Protein AF-A0A7S4KK77-F1 (afdb_monomer_lite)

InterPro domains:
  IPR038765 Papain-like cysteine peptidase superfamily [SSF54001] (2-74)

Structure (mmCIF, N/CA/C/O backbone):
data_AF-A0A7S4KK77-F1
#
_entry.id   AF-A0A7S4KK77-F1
#
loop_
_atom_site.group_PDB
_atom_site.id
_atom_site.type_symbol
_atom_site.label_atom_id
_atom_site.label_alt_id
_atom_site.label_comp_id
_atom_site.label_asym_id
_atom_site.label_entity_id
_atom_site.label_seq_id
_atom_site.pdbx_PDB_ins_code
_atom_site.Cartn_x
_atom_site.Cartn_y
_atom_site.Cartn_z
_atom_site.occupancy
_atom_site.B_iso_or_equiv
_atom_site.auth_seq_id
_atom_site.auth_comp_id
_atom_site.auth_asym_id
_atom_site.auth_atom_id
_atom_site.pdbx_PDB_model_num
ATOM 1 N N . MET A 1 1 ? 12.338 -1.634 -8.105 1.00 87.81 1 MET A N 1
ATOM 2 C CA . MET A 1 1 ? 11.350 -1.349 -9.165 1.00 87.81 1 MET A CA 1
ATOM 3 C C . MET A 1 1 ? 11.785 -0.109 -9.924 1.00 87.81 1 MET A C 1
ATOM 5 O O . MET A 1 1 ? 12.215 0.838 -9.280 1.00 87.81 1 MET A O 1
ATOM 9 N N . LYS A 1 2 ? 11.714 -0.116 -11.255 1.00 90.12 2 LYS A N 1
ATOM 10 C CA . LYS A 1 2 ? 11.992 1.064 -12.083 1.00 90.12 2 LYS A CA 1
ATOM 11 C C . LYS A 1 2 ? 10.668 1.731 -12.444 1.00 90.12 2 LYS A C 1
ATOM 13 O O . LYS A 1 2 ? 9.739 1.019 -12.824 1.00 90.12 2 LYS A O 1
ATOM 18 N N . ASP A 1 3 ? 10.557 3.048 -12.296 1.00 87.19 3 ASP A N 1
ATOM 19 C CA . ASP A 1 3 ? 9.384 3.758 -12.806 1.00 87.19 3 ASP A CA 1
ATOM 20 C C . ASP A 1 3 ? 9.392 3.746 -14.350 1.00 87.19 3 ASP A C 1
ATOM 22 O O . ASP A 1 3 ? 10.431 3.819 -15.008 1.00 87.19 3 ASP A O 1
ATOM 26 N N . LEU A 1 4 ? 8.210 3.597 -14.950 1.00 81.00 4 LEU A N 1
ATOM 27 C CA . LEU A 1 4 ? 8.095 3.469 -16.409 1.00 81.00 4 LEU A CA 1
ATOM 28 C C . LEU A 1 4 ? 8.260 4.816 -17.127 1.00 81.00 4 LEU A C 1
ATOM 30 O O . LEU A 1 4 ? 8.709 4.857 -18.267 1.00 81.00 4 LEU A O 1
ATOM 34 N N . LYS A 1 5 ? 7.897 5.922 -16.463 1.00 76.88 5 LYS A N 1
ATOM 35 C CA . LYS A 1 5 ? 7.935 7.277 -17.040 1.00 76.88 5 LYS A CA 1
ATOM 36 C C . LYS A 1 5 ? 9.273 7.990 -16.820 1.00 76.88 5 LYS A C 1
ATOM 38 O O . LYS A 1 5 ? 9.681 8.767 -17.675 1.00 76.88 5 LYS A O 1
ATOM 43 N N . GLY A 1 6 ? 9.922 7.774 -15.673 1.00 80.50 6 GLY A N 1
ATOM 44 C CA . GLY A 1 6 ? 11.087 8.551 -15.234 1.00 80.50 6 GLY A CA 1
ATOM 45 C C . GLY A 1 6 ? 12.434 7.831 -15.347 1.00 80.50 6 GLY A C 1
ATOM 46 O O . GLY A 1 6 ? 13.469 8.475 -15.204 1.00 80.50 6 GLY A O 1
ATOM 47 N N . GLY A 1 7 ? 12.441 6.514 -15.573 1.00 84.75 7 GLY A N 1
ATOM 48 C CA . GLY A 1 7 ? 13.634 5.672 -15.507 1.00 84.75 7 GLY A CA 1
ATOM 49 C C . GLY A 1 7 ? 14.326 5.596 -14.133 1.00 84.75 7 GLY A C 1
ATOM 50 O O . GLY A 1 7 ? 15.410 5.021 -14.047 1.00 84.75 7 GLY A O 1
ATOM 51 N N . ASN A 1 8 ? 13.744 6.151 -13.070 1.00 92.12 8 ASN A N 1
ATOM 52 C CA . ASN A 1 8 ? 14.265 6.135 -11.709 1.00 92.12 8 ASN A CA 1
ATOM 53 C C . ASN A 1 8 ? 14.024 4.783 -11.031 1.00 92.12 8 ASN A C 1
ATOM 55 O O . ASN A 1 8 ? 12.959 4.174 -11.159 1.00 92.12 8 ASN A O 1
ATOM 59 N N . TRP A 1 9 ? 14.990 4.353 -10.223 1.00 94.25 9 TRP A N 1
ATOM 60 C CA . TRP A 1 9 ? 14.877 3.149 -9.412 1.00 94.25 9 TRP A CA 1
ATOM 61 C C . TRP A 1 9 ? 14.369 3.455 -7.998 1.00 94.25 9 TRP A C 1
ATOM 63 O O . TRP A 1 9 ? 14.798 4.403 -7.339 1.00 94.25 9 TRP A O 1
ATOM 73 N N . PHE A 1 10 ? 13.465 2.605 -7.519 1.00 94.88 10 PHE A N 1
ATOM 74 C CA . PHE A 1 10 ? 12.905 2.625 -6.174 1.00 94.88 10 PHE A CA 1
ATOM 75 C C . PHE A 1 10 ? 13.030 1.247 -5.525 1.00 94.88 10 PHE A C 1
ATOM 77 O O . PHE A 1 10 ? 12.739 0.220 -6.150 1.00 94.88 10 PHE A O 1
ATOM 84 N N . LYS A 1 11 ? 13.421 1.216 -4.254 1.00 92.69 11 LYS A N 1
ATOM 85 C CA . LYS A 1 11 ? 13.334 0.038 -3.394 1.00 92.69 11 LYS A CA 1
ATOM 86 C C . LYS A 1 11 ? 12.028 0.114 -2.607 1.00 92.69 11 LYS A C 1
ATOM 88 O O . LYS A 1 11 ? 11.773 1.115 -1.945 1.00 92.69 11 LYS A O 1
ATOM 93 N N . VAL A 1 12 ? 11.227 -0.943 -2.698 1.00 93.94 12 VAL A N 1
ATOM 94 C CA . VAL A 1 12 ? 9.992 -1.120 -1.927 1.00 93.94 12 VAL A CA 1
ATOM 95 C C . VAL A 1 12 ? 10.274 -2.198 -0.886 1.00 93.94 12 VAL A C 1
ATOM 97 O O . VAL A 1 12 ? 10.571 -3.333 -1.251 1.00 93.94 12 VAL A O 1
ATOM 100 N N . ASP A 1 13 ? 10.270 -1.811 0.384 1.00 91.69 13 ASP A N 1
ATOM 101 C CA . ASP A 1 13 ? 10.581 -2.643 1.549 1.00 91.69 13 ASP A CA 1
ATOM 102 C C . ASP A 1 13 ? 9.425 -2.496 2.549 1.00 91.69 13 ASP A C 1
ATOM 104 O O . ASP A 1 13 ? 9.422 -1.604 3.405 1.00 91.69 13 ASP A O 1
ATOM 108 N N . ASP A 1 14 ? 8.384 -3.303 2.341 1.00 94.19 14 ASP A N 1
ATOM 109 C CA . ASP A 1 14 ? 7.075 -3.201 2.992 1.00 94.19 14 ASP A CA 1
ATOM 110 C C . ASP A 1 14 ? 6.493 -1.776 2.918 1.00 94.19 14 ASP A C 1
ATOM 112 O O . ASP A 1 14 ? 6.185 -1.271 1.838 1.00 94.19 14 ASP A O 1
ATOM 116 N N . ALA A 1 15 ? 6.354 -1.106 4.065 1.00 94.81 15 ALA A N 1
ATOM 117 C CA . ALA A 1 15 ? 5.842 0.259 4.161 1.00 94.81 15 ALA A CA 1
ATOM 118 C C . ALA A 1 15 ? 6.853 1.329 3.704 1.00 94.81 15 ALA A C 1
ATOM 120 O O . ALA A 1 15 ? 6.486 2.494 3.548 1.00 94.81 15 ALA A O 1
ATOM 121 N N . ASN A 1 16 ? 8.124 0.965 3.512 1.00 92.69 16 ASN A N 1
ATOM 122 C CA . ASN A 1 16 ? 9.189 1.906 3.190 1.00 92.69 16 ASN A CA 1
ATOM 123 C C . ASN A 1 16 ? 9.477 1.906 1.691 1.00 92.69 16 ASN A C 1
ATOM 125 O O . ASN A 1 16 ? 9.910 0.905 1.120 1.00 92.69 16 ASN A O 1
ATOM 129 N N . VAL A 1 17 ? 9.309 3.066 1.061 1.00 95.25 17 VAL A N 1
ATOM 130 C CA . VAL A 1 17 ? 9.651 3.276 -0.348 1.00 95.25 17 VAL A CA 1
ATOM 131 C C . VAL A 1 17 ? 10.757 4.317 -0.438 1.00 95.25 17 VAL A C 1
ATOM 133 O O . VAL A 1 17 ? 10.575 5.459 -0.019 1.00 95.25 17 VAL A O 1
ATOM 136 N N . THR A 1 18 ? 11.912 3.935 -0.984 1.00 94.75 18 THR A N 1
ATOM 137 C CA . THR A 1 18 ? 13.078 4.824 -1.108 1.00 94.75 18 THR A CA 1
ATOM 138 C C . THR A 1 18 ? 13.631 4.827 -2.524 1.00 94.75 18 THR A C 1
ATOM 140 O O . THR A 1 18 ? 13.711 3.781 -3.167 1.00 94.75 18 THR A O 1
ATOM 143 N N . LYS A 1 19 ? 14.071 5.992 -3.008 1.00 94.81 19 LYS A N 1
ATOM 144 C CA . LYS A 1 19 ? 14.826 6.094 -4.263 1.00 94.81 19 LYS A CA 1
ATOM 145 C C . LYS A 1 19 ? 16.208 5.450 -4.089 1.00 94.81 19 LYS A C 1
ATOM 147 O O . LYS A 1 19 ? 16.832 5.641 -3.049 1.00 94.81 19 LYS A O 1
ATOM 152 N N . VAL A 1 20 ? 16.661 4.696 -5.086 1.00 93.44 20 VAL A N 1
ATOM 153 C CA . VAL A 1 20 ? 17.961 3.998 -5.108 1.00 93.44 20 VAL A CA 1
ATOM 154 C C . VAL A 1 20 ? 18.643 4.193 -6.461 1.00 93.44 20 VAL A C 1
ATOM 156 O O . VAL A 1 20 ? 17.994 4.628 -7.418 1.00 93.44 20 VAL A O 1
ATOM 159 N N . THR A 1 21 ? 19.943 3.913 -6.547 1.00 92.81 21 THR A N 1
ATOM 160 C CA . THR A 1 21 ? 20.672 3.967 -7.823 1.00 92.81 21 THR A CA 1
ATOM 161 C C . THR A 1 21 ? 20.581 2.640 -8.574 1.00 92.81 21 THR A C 1
ATOM 163 O O . THR A 1 21 ? 20.076 1.640 -8.064 1.00 92.81 21 THR A O 1
ATOM 166 N N . GLU A 1 22 ? 21.047 2.617 -9.822 1.00 90.06 22 GLU A N 1
ATOM 167 C CA . GLU A 1 22 ? 21.151 1.366 -10.575 1.00 90.06 22 GLU A CA 1
ATOM 168 C C . GLU A 1 22 ? 22.229 0.439 -9.992 1.00 90.06 22 GLU A C 1
ATOM 170 O O . GLU A 1 22 ? 22.034 -0.775 -9.988 1.00 90.06 22 GLU A O 1
ATOM 175 N N . GLU A 1 23 ? 23.313 0.983 -9.421 1.00 87.69 23 GLU A N 1
ATOM 176 C CA . GLU A 1 23 ? 24.332 0.166 -8.747 1.00 87.69 23 GLU A CA 1
ATOM 177 C C . GLU A 1 23 ? 23.755 -0.570 -7.528 1.00 87.69 23 GLU A C 1
ATOM 179 O O . GLU A 1 23 ? 24.041 -1.751 -7.324 1.00 87.69 23 GLU A O 1
ATOM 18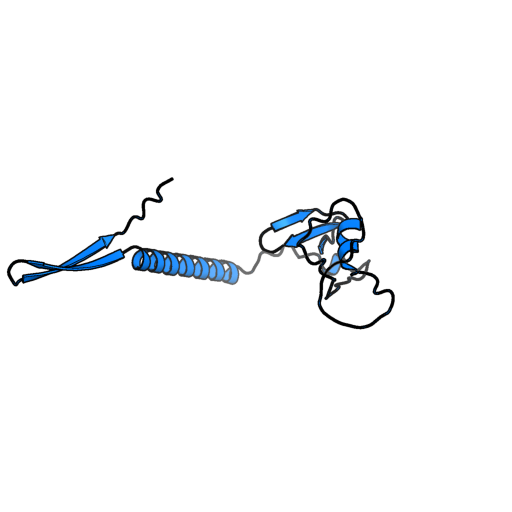4 N N . ASP A 1 24 ? 22.873 0.082 -6.760 1.00 86.75 24 ASP A N 1
ATOM 185 C CA . ASP A 1 24 ? 22.181 -0.555 -5.631 1.00 86.75 24 ASP A CA 1
ATOM 186 C C . ASP A 1 24 ? 21.350 -1.771 -6.082 1.00 86.75 24 ASP A C 1
ATOM 188 O O . ASP A 1 24 ? 21.254 -2.777 -5.374 1.00 86.75 24 ASP A O 1
ATOM 192 N N . VAL A 1 25 ? 20.758 -1.701 -7.281 1.00 87.88 25 VAL A N 1
ATOM 193 C CA . VAL A 1 25 ? 19.967 -2.795 -7.869 1.00 87.88 25 VAL A CA 1
ATOM 194 C C . VAL A 1 25 ? 20.865 -3.958 -8.288 1.00 87.88 25 VAL A C 1
ATOM 196 O O . VAL A 1 25 ? 20.491 -5.113 -8.070 1.00 87.88 25 VAL A O 1
ATOM 199 N N . GLN A 1 26 ? 22.063 -3.679 -8.811 1.00 86.69 26 GLN A N 1
ATOM 200 C CA . GLN A 1 26 ? 23.049 -4.705 -9.183 1.00 86.69 26 GLN A CA 1
ATOM 201 C C . GLN A 1 26 ? 23.513 -5.541 -7.983 1.00 86.69 26 GLN A C 1
ATOM 203 O O . GLN A 1 26 ? 23.846 -6.715 -8.144 1.00 86.69 26 GLN A O 1
ATOM 208 N N . GLY A 1 27 ? 23.427 -5.000 -6.762 1.00 82.50 27 GLY A N 1
ATOM 209 C CA . GLY A 1 27 ? 23.631 -5.762 -5.525 1.00 82.50 27 GLY A CA 1
ATOM 210 C C . GLY A 1 27 ? 22.701 -6.978 -5.368 1.00 82.50 27 GLY A C 1
ATOM 211 O O . GLY A 1 27 ? 22.971 -7.850 -4.545 1.00 82.50 27 GLY A O 1
ATOM 212 N N . SER A 1 28 ? 21.638 -7.069 -6.176 1.00 83.56 28 SER A N 1
ATOM 213 C CA . SER A 1 28 ? 20.692 -8.195 -6.201 1.00 83.56 28 SER A CA 1
ATOM 214 C C . SER A 1 28 ? 21.100 -9.329 -7.154 1.00 83.56 28 SER A C 1
ATOM 216 O O . SER A 1 28 ? 20.388 -10.328 -7.240 1.00 83.56 28 SER A O 1
ATOM 218 N N . PHE A 1 29 ? 22.217 -9.218 -7.882 1.00 82.56 29 PHE A N 1
ATOM 219 C CA . PHE A 1 29 ? 22.684 -10.267 -8.806 1.00 82.56 29 PHE A CA 1
ATOM 220 C C . PHE A 1 29 ? 23.209 -11.524 -8.091 1.00 82.56 29 PHE A C 1
ATOM 222 O O . PHE A 1 29 ? 23.389 -12.562 -8.724 1.00 82.56 29 PHE A O 1
ATOM 229 N N . GLY A 1 30 ? 23.389 -11.454 -6.769 1.00 73.81 30 GLY A N 1
ATOM 230 C CA . GLY A 1 30 ? 23.981 -12.520 -5.968 1.00 73.81 30 GLY A CA 1
ATOM 231 C C . GLY A 1 30 ? 25.510 -12.474 -5.978 1.00 73.81 30 GLY A C 1
ATOM 232 O O . GLY A 1 30 ? 26.133 -11.702 -6.706 1.00 73.81 30 GLY A O 1
ATOM 233 N N . THR A 1 31 ? 26.128 -13.283 -5.122 1.00 66.06 31 THR A N 1
ATOM 234 C CA . THR A 1 31 ? 27.588 -13.417 -5.063 1.00 66.06 31 THR A CA 1
ATOM 235 C C . THR A 1 31 ? 28.050 -14.405 -6.142 1.00 66.06 31 THR A C 1
ATOM 237 O O . THR A 1 31 ? 27.422 -15.457 -6.277 1.00 66.06 31 THR A O 1
ATOM 240 N N . PRO A 1 32 ? 29.129 -14.128 -6.902 1.00 53.78 32 PRO A N 1
ATOM 241 C CA . PRO A 1 32 ? 29.711 -15.111 -7.806 1.00 53.78 32 PRO A CA 1
ATOM 242 C C . PRO A 1 32 ? 30.238 -16.292 -6.992 1.00 53.78 32 PRO A C 1
ATOM 244 O O . PRO A 1 32 ? 31.216 -16.174 -6.253 1.00 53.78 32 PRO A O 1
ATOM 247 N N . ASP A 1 33 ? 29.567 -17.429 -7.118 1.00 48.75 33 ASP A N 1
ATOM 248 C CA . ASP A 1 33 ? 30.015 -18.698 -6.569 1.00 48.75 33 ASP A CA 1
ATOM 249 C C . ASP A 1 33 ? 31.215 -19.163 -7.412 1.00 48.75 33 ASP A C 1
ATOM 251 O O . ASP A 1 33 ? 31.068 -19.845 -8.430 1.00 48.75 33 ASP A O 1
ATOM 255 N N . HIS A 1 34 ? 32.429 -18.724 -7.062 1.00 42.16 34 HIS A N 1
ATOM 256 C CA . HIS A 1 34 ? 33.651 -19.315 -7.607 1.00 42.16 34 HIS A CA 1
ATOM 257 C C . HIS A 1 34 ? 33.817 -20.715 -7.011 1.00 42.16 34 HIS A C 1
ATOM 259 O O . HIS A 1 34 ? 34.592 -20.931 -6.087 1.00 42.16 34 HIS A O 1
ATOM 265 N N . GLY A 1 35 ? 33.046 -21.650 -7.570 1.00 40.50 35 GLY A N 1
ATOM 266 C CA . GLY A 1 35 ? 33.224 -23.092 -7.541 1.00 40.50 35 GLY A CA 1
ATOM 267 C C . GLY A 1 35 ? 33.750 -23.682 -6.238 1.00 40.50 35 GLY A C 1
ATOM 268 O O . GLY A 1 35 ? 34.949 -23.920 -6.119 1.00 40.50 35 GLY A O 1
ATOM 269 N N . LYS A 1 36 ? 32.841 -24.075 -5.346 1.00 36.44 36 LYS A N 1
ATOM 270 C CA . LYS A 1 36 ? 32.765 -25.441 -4.801 1.00 36.44 36 LYS A CA 1
ATOM 271 C C . LYS A 1 36 ? 31.575 -25.546 -3.860 1.00 36.44 36 LYS A C 1
ATOM 273 O O . LYS A 1 36 ? 31.268 -24.634 -3.111 1.00 36.44 36 LYS A O 1
ATOM 278 N N . GLY A 1 37 ? 30.909 -26.688 -3.955 1.00 33.75 37 GLY A N 1
ATOM 279 C CA . GLY A 1 37 ? 29.629 -26.955 -3.333 1.00 33.75 37 GLY A CA 1
ATOM 280 C C . GLY A 1 37 ? 29.521 -26.629 -1.843 1.00 33.75 37 GLY A C 1
ATOM 281 O O . GLY A 1 37 ? 30.424 -26.877 -1.054 1.00 33.75 37 GLY A O 1
ATOM 282 N N . ALA A 1 38 ? 28.287 -26.260 -1.522 1.00 37.19 38 ALA A N 1
ATOM 283 C CA . ALA A 1 38 ? 27.550 -26.607 -0.321 1.00 37.19 38 ALA A CA 1
ATOM 284 C C . ALA A 1 38 ? 27.830 -25.828 0.972 1.00 37.19 38 ALA A C 1
ATOM 286 O O . ALA A 1 38 ? 28.887 -25.889 1.583 1.00 37.19 38 ALA A O 1
ATOM 287 N N . SER A 1 39 ? 26.694 -25.358 1.490 1.00 32.91 39 SER A N 1
ATOM 288 C CA . SER A 1 39 ? 26.289 -25.483 2.886 1.00 32.91 39 SER A CA 1
ATOM 289 C C . SER A 1 39 ? 26.819 -24.449 3.874 1.00 32.91 39 SER A C 1
ATOM 291 O O . SER A 1 39 ? 27.941 -23.968 3.833 1.00 32.91 39 SER A O 1
ATOM 293 N N . LEU A 1 40 ? 25.906 -24.148 4.797 1.00 46.25 40 LEU A N 1
ATOM 294 C CA . LEU A 1 40 ? 26.064 -23.414 6.037 1.00 46.25 40 LEU A CA 1
ATOM 295 C C . LEU A 1 40 ? 27.487 -23.476 6.610 1.00 46.25 40 LEU A C 1
ATOM 297 O O . LEU A 1 40 ? 27.925 -24.545 7.020 1.00 46.25 40 LEU A O 1
ATOM 301 N N . ALA A 1 41 ? 28.127 -22.319 6.760 1.00 33.31 41 ALA A N 1
ATOM 302 C CA . ALA A 1 41 ? 28.638 -21.797 8.032 1.00 33.31 41 ALA A CA 1
ATOM 303 C C . ALA A 1 41 ? 29.729 -20.747 7.788 1.00 33.31 41 ALA A C 1
ATOM 305 O O . ALA A 1 41 ? 30.643 -20.948 7.005 1.00 33.31 41 ALA A O 1
ATOM 306 N N . SER A 1 42 ? 29.639 -19.667 8.565 1.00 44.59 42 SER A N 1
ATOM 307 C CA . SER A 1 42 ? 30.778 -18.984 9.187 1.00 44.59 42 SER A CA 1
ATOM 308 C C . SER A 1 42 ? 31.971 -18.575 8.306 1.00 44.59 42 SER A C 1
ATOM 310 O O . SER A 1 42 ? 32.889 -19.353 8.081 1.00 44.59 42 SER A O 1
ATOM 312 N N . GLY A 1 43 ? 32.066 -17.264 8.065 1.00 40.41 43 GLY A N 1
ATOM 313 C CA . GLY A 1 43 ? 33.351 -16.560 8.023 1.00 40.41 43 GLY A CA 1
ATOM 314 C C . GLY A 1 43 ? 34.015 -16.493 6.651 1.00 40.41 43 GLY A C 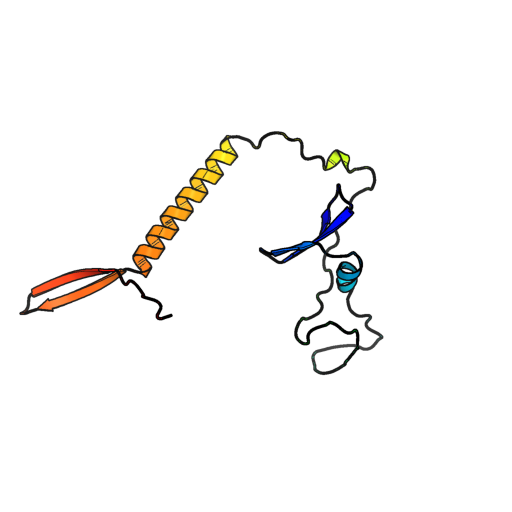1
ATOM 315 O O . GLY A 1 43 ? 34.699 -17.413 6.231 1.00 40.41 43 GLY A O 1
ATOM 316 N N . GLY A 1 44 ? 33.892 -15.346 5.986 1.00 31.08 44 GLY A N 1
ATOM 317 C CA . GLY A 1 44 ? 34.628 -15.082 4.753 1.00 31.08 44 GLY A CA 1
ATOM 318 C C . GLY A 1 44 ? 34.380 -13.670 4.258 1.00 31.08 44 GLY A C 1
ATOM 319 O O . GLY A 1 44 ? 33.403 -13.403 3.573 1.00 31.08 44 GLY A O 1
ATOM 320 N N . VAL A 1 45 ? 35.245 -12.759 4.684 1.00 47.78 45 VAL A N 1
ATOM 321 C CA . VAL A 1 45 ? 35.253 -11.332 4.362 1.00 47.78 45 VAL A CA 1
ATOM 322 C C . VAL A 1 45 ? 35.540 -11.129 2.872 1.00 47.78 45 VAL A C 1
ATOM 324 O O . VAL A 1 45 ? 36.634 -11.446 2.416 1.00 47.78 45 VAL A O 1
ATOM 327 N N . THR A 1 46 ? 34.616 -10.505 2.139 1.00 43.44 46 THR A N 1
ATOM 328 C CA . THR A 1 46 ? 34.958 -9.728 0.939 1.00 43.44 46 THR A CA 1
ATOM 329 C C . THR A 1 46 ? 34.573 -8.277 1.179 1.00 43.44 46 THR A C 1
ATOM 331 O O . THR A 1 46 ? 33.405 -7.896 1.238 1.00 43.44 46 THR A O 1
ATOM 334 N N . SER A 1 47 ? 35.613 -7.489 1.398 1.00 47.03 47 SER A N 1
ATOM 335 C CA . SER A 1 47 ? 35.635 -6.056 1.627 1.00 47.03 47 SER A CA 1
ATOM 336 C C . SER A 1 47 ? 35.088 -5.265 0.434 1.00 47.03 47 SER A C 1
ATOM 338 O O . SER A 1 47 ? 35.792 -5.054 -0.549 1.00 47.03 47 SER A O 1
ATOM 340 N N . ALA A 1 48 ? 33.868 -4.751 0.575 1.00 43.81 48 ALA A N 1
ATOM 341 C CA . ALA A 1 48 ? 33.427 -3.510 -0.052 1.00 43.81 48 ALA A CA 1
ATOM 342 C C . ALA A 1 48 ? 32.858 -2.631 1.071 1.00 43.81 48 ALA A C 1
ATOM 344 O O . ALA A 1 48 ? 31.917 -3.018 1.771 1.00 43.81 48 ALA A O 1
ATOM 345 N N . ALA A 1 49 ? 33.519 -1.504 1.328 1.00 45.56 49 ALA A N 1
ATOM 346 C CA . ALA A 1 49 ? 33.233 -0.609 2.442 1.00 45.56 49 ALA A CA 1
ATOM 347 C C . ALA A 1 49 ? 31.768 -0.131 2.403 1.00 45.56 49 ALA A C 1
ATOM 349 O O . ALA A 1 49 ? 31.393 0.658 1.544 1.00 45.56 49 ALA A O 1
ATOM 350 N N . GLY A 1 50 ? 30.944 -0.625 3.335 1.00 45.88 50 GLY A N 1
ATOM 351 C CA . GLY A 1 50 ? 29.553 -0.183 3.513 1.00 45.88 50 GLY A CA 1
ATOM 352 C C . GLY A 1 50 ? 28.553 -1.272 3.917 1.00 45.88 50 GLY A C 1
ATOM 353 O O . GLY A 1 50 ? 27.473 -0.953 4.418 1.00 45.88 50 GLY A O 1
ATOM 354 N N . ILE A 1 51 ? 28.888 -2.556 3.763 1.00 43.06 51 ILE A N 1
ATOM 355 C CA . ILE A 1 51 ? 27.949 -3.644 4.073 1.00 43.06 51 ILE A CA 1
ATOM 356 C C . ILE A 1 51 ? 28.008 -3.967 5.572 1.00 43.06 51 ILE A C 1
ATOM 358 O O . ILE A 1 51 ? 28.949 -4.587 6.064 1.00 43.06 51 ILE A O 1
ATOM 362 N N . LYS A 1 52 ? 26.986 -3.527 6.317 1.00 42.94 52 LYS A N 1
ATOM 363 C CA . LYS A 1 52 ? 26.822 -3.849 7.743 1.00 42.94 52 LYS A CA 1
ATOM 364 C C . LYS A 1 52 ? 26.737 -5.379 7.931 1.00 42.94 52 LYS A C 1
ATOM 366 O O . LYS A 1 52 ? 25.878 -6.002 7.298 1.00 42.94 52 LYS A O 1
ATOM 371 N N . PRO A 1 53 ? 27.558 -5.988 8.808 1.00 40.66 53 PRO A N 1
ATOM 372 C CA . PRO A 1 53 ? 27.496 -7.421 9.082 1.00 40.66 53 PRO A CA 1
ATOM 373 C C . PRO A 1 53 ? 26.130 -7.762 9.693 1.00 40.66 53 PRO A C 1
ATOM 375 O O . PRO A 1 53 ? 25.745 -7.202 10.715 1.00 40.66 53 PRO A O 1
ATOM 378 N N . GLY A 1 54 ? 25.369 -8.638 9.031 1.00 48.94 54 GLY A N 1
ATOM 379 C CA . GLY A 1 54 ? 24.060 -9.110 9.504 1.00 48.94 54 GLY A CA 1
ATOM 380 C C . GLY A 1 54 ? 22.917 -9.030 8.489 1.00 48.94 54 GLY A C 1
ATOM 381 O O . GLY A 1 54 ? 21.897 -9.685 8.687 1.00 48.94 54 GLY A O 1
ATOM 382 N N . ARG A 1 55 ? 23.066 -8.300 7.374 1.00 46.94 55 ARG A N 1
ATOM 383 C CA . ARG A 1 55 ? 22.094 -8.365 6.269 1.00 46.94 55 ARG A CA 1
ATOM 384 C C . ARG A 1 55 ? 22.556 -9.405 5.257 1.00 46.94 55 ARG A C 1
ATOM 386 O O . ARG A 1 55 ? 23.548 -9.190 4.569 1.00 46.94 55 ARG A O 1
ATOM 393 N N . ARG A 1 56 ? 21.845 -10.534 5.170 1.00 49.22 56 ARG A N 1
ATOM 394 C CA . ARG A 1 56 ? 21.985 -11.455 4.034 1.00 49.22 56 ARG A CA 1
ATOM 395 C C . ARG A 1 56 ? 21.742 -10.637 2.762 1.00 49.22 56 ARG A C 1
ATOM 397 O O . ARG A 1 56 ? 20.689 -10.014 2.647 1.00 49.22 56 ARG A O 1
ATOM 404 N N . GLN A 1 57 ? 22.720 -10.585 1.860 1.00 58.56 57 GLN A N 1
ATOM 405 C CA . GLN A 1 57 ? 22.511 -10.029 0.526 1.00 58.56 57 GLN A CA 1
ATOM 406 C C . GLN A 1 57 ? 21.464 -10.909 -0.162 1.00 58.56 57 GLN A C 1
ATOM 408 O O . GLN A 1 57 ? 21.710 -12.086 -0.413 1.00 58.56 57 GLN A O 1
ATOM 413 N N . GLY A 1 58 ? 20.257 -10.379 -0.348 1.00 72.56 58 GLY A N 1
ATOM 414 C CA . GLY A 1 58 ? 19.197 -11.081 -1.061 1.00 72.56 58 GLY A CA 1
ATOM 415 C C . GLY A 1 58 ? 19.495 -11.068 -2.555 1.00 72.56 58 GLY A C 1
ATOM 416 O O . GLY A 1 58 ? 19.792 -10.009 -3.103 1.00 72.56 58 GLY A O 1
ATOM 417 N N . SER A 1 59 ? 19.426 -12.225 -3.208 1.00 85.50 59 SER A N 1
ATOM 418 C CA . SER A 1 59 ? 19.444 -12.304 -4.667 1.00 85.50 59 SER A CA 1
ATOM 419 C C . SER A 1 59 ? 18.042 -12.073 -5.233 1.00 85.50 59 SER A C 1
ATOM 421 O O . SER A 1 59 ? 17.028 -12.357 -4.587 1.00 85.50 59 SER A O 1
ATOM 423 N N . ALA A 1 60 ? 17.973 -11.548 -6.453 1.00 89.50 60 ALA A N 1
ATOM 424 C CA . ALA A 1 60 ? 16.719 -11.412 -7.173 1.00 89.50 60 ALA A CA 1
ATOM 425 C C . ALA A 1 60 ? 16.158 -12.801 -7.514 1.00 89.50 60 ALA A C 1
ATOM 427 O O . ALA A 1 60 ? 16.854 -13.639 -8.082 1.00 89.50 60 ALA A O 1
ATOM 428 N N . TYR A 1 61 ? 14.884 -13.031 -7.193 1.00 90.62 61 TYR A N 1
ATOM 429 C CA . TYR A 1 61 ? 14.179 -14.278 -7.515 1.00 90.62 61 TYR A CA 1
ATOM 430 C C . TYR A 1 61 ? 13.244 -14.136 -8.725 1.00 90.62 61 TYR A C 1
ATOM 432 O O . TYR A 1 61 ? 12.858 -15.131 -9.332 1.00 90.62 61 TYR A O 1
ATOM 440 N N . MET A 1 62 ? 12.855 -12.905 -9.067 1.00 92.44 62 MET A N 1
ATOM 441 C CA . MET A 1 62 ? 11.926 -12.603 -10.151 1.00 92.44 62 MET A CA 1
ATOM 442 C C . MET A 1 62 ? 12.322 -11.295 -10.827 1.00 92.44 62 MET A C 1
ATOM 444 O O . MET A 1 62 ? 12.671 -10.320 -10.159 1.00 92.44 62 MET A O 1
ATOM 448 N N . LEU A 1 63 ? 12.241 -11.281 -12.156 1.00 93.12 63 LEU 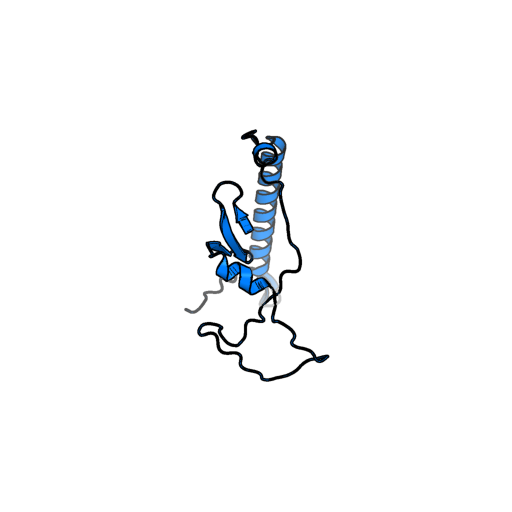A N 1
ATOM 449 C CA . LEU A 1 63 ? 12.506 -10.121 -12.998 1.00 93.12 63 LEU A CA 1
ATOM 450 C C . LEU A 1 63 ? 11.277 -9.861 -13.869 1.00 93.12 63 LEU A C 1
ATOM 452 O O . LEU A 1 63 ? 10.667 -10.796 -14.384 1.00 93.12 63 LEU A O 1
ATOM 456 N N . ILE A 1 64 ? 10.916 -8.591 -14.025 1.00 90.94 64 ILE A N 1
ATOM 457 C CA . ILE A 1 64 ? 9.791 -8.156 -14.854 1.00 90.94 64 ILE A CA 1
ATOM 458 C C . ILE A 1 64 ? 10.347 -7.206 -15.909 1.00 90.94 64 ILE A C 1
ATOM 460 O O . ILE A 1 64 ? 10.996 -6.215 -15.573 1.00 90.94 64 ILE A O 1
ATOM 464 N N . TYR A 1 65 ? 10.079 -7.514 -17.175 1.00 90.19 65 TYR A N 1
ATOM 465 C CA . TYR A 1 65 ? 10.495 -6.721 -18.327 1.00 90.19 65 TYR A CA 1
ATOM 466 C C . TYR A 1 65 ? 9.269 -6.196 -19.068 1.00 90.19 65 TYR A C 1
ATOM 468 O O . TYR A 1 65 ? 8.208 -6.816 -19.051 1.00 90.19 65 TYR A O 1
ATOM 476 N N . HIS A 1 66 ? 9.434 -5.071 -19.754 1.00 85.06 66 HIS A N 1
ATOM 477 C CA . HIS A 1 66 ? 8.439 -4.542 -20.677 1.00 85.06 66 HIS A CA 1
ATOM 478 C C . HIS A 1 66 ? 9.092 -4.262 -22.031 1.00 85.06 66 HIS A C 1
ATOM 480 O O . HIS A 1 66 ? 10.306 -4.060 -22.119 1.00 85.06 66 HIS A O 1
ATOM 486 N N . LEU A 1 67 ? 8.286 -4.240 -23.091 1.00 87.62 67 LEU A N 1
ATOM 487 C CA . LEU A 1 67 ? 8.762 -3.851 -24.412 1.00 87.62 67 LEU A CA 1
ATOM 488 C C . LEU A 1 67 ? 9.018 -2.335 -24.428 1.00 87.62 67 LEU A C 1
ATOM 490 O O . LEU A 1 67 ? 8.260 -1.556 -23.848 1.00 87.62 67 LEU A O 1
ATOM 494 N N . LYS A 1 68 ? 10.110 -1.908 -25.068 1.00 79.81 68 LYS A N 1
ATOM 495 C CA . LYS A 1 68 ? 10.568 -0.509 -25.039 1.00 79.81 68 LYS A CA 1
ATOM 496 C C . LYS A 1 68 ? 9.506 0.476 -25.547 1.00 79.81 68 LYS A C 1
ATOM 498 O O . LYS A 1 68 ? 9.308 1.518 -24.934 1.00 79.81 68 LYS A O 1
ATOM 503 N N . ASP A 1 69 ? 8.779 0.092 -26.592 1.00 78.25 69 ASP A N 1
ATOM 504 C CA . ASP A 1 69 ? 7.811 0.958 -27.276 1.00 78.25 69 ASP A CA 1
ATOM 505 C C . ASP A 1 69 ? 6.355 0.697 -26.842 1.00 78.25 69 ASP A C 1
ATOM 507 O O . ASP A 1 69 ? 5.420 1.261 -27.400 1.00 78.25 69 ASP A O 1
ATOM 511 N N . SER A 1 70 ? 6.138 -0.141 -25.818 1.00 74.25 70 SER A N 1
ATOM 512 C CA . SER A 1 70 ? 4.802 -0.469 -25.295 1.00 74.25 70 SER A CA 1
ATOM 513 C C . SER A 1 70 ? 4.382 0.391 -24.100 1.00 74.25 70 SER A C 1
ATOM 515 O O . SER A 1 70 ? 3.458 0.020 -23.382 1.00 74.25 70 SER A O 1
ATOM 517 N N . LEU A 1 71 ? 5.064 1.508 -23.827 1.00 67.75 71 LEU A N 1
ATOM 518 C CA . LEU A 1 71 ? 4.770 2.358 -22.662 1.00 67.75 71 LEU A CA 1
ATOM 519 C C . LEU A 1 71 ? 3.338 2.913 -22.682 1.00 67.75 71 LEU A C 1
ATOM 521 O O . LEU A 1 71 ? 2.743 3.126 -21.627 1.00 67.75 71 LEU A O 1
ATOM 525 N N . ASP A 1 72 ? 2.760 3.060 -23.873 1.00 66.81 72 ASP A N 1
ATOM 526 C CA . ASP A 1 72 ? 1.387 3.516 -24.069 1.00 66.81 72 ASP A CA 1
ATOM 527 C C . ASP A 1 72 ? 0.339 2.501 -23.591 1.00 66.81 72 ASP A C 1
ATOM 529 O O . ASP A 1 72 ? -0.725 2.910 -23.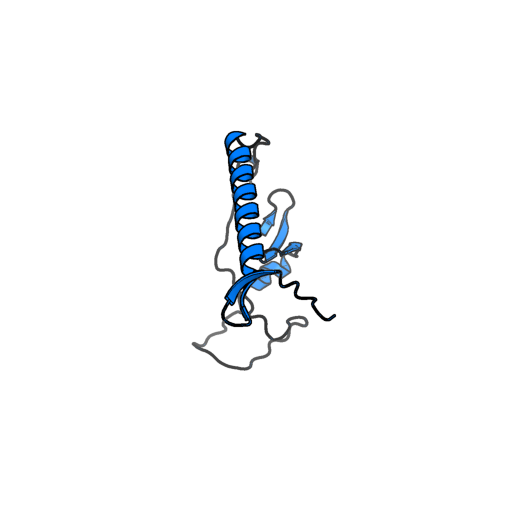140 1.00 66.81 72 ASP A O 1
ATOM 533 N N . LEU A 1 73 ? 0.662 1.201 -23.584 1.00 63.62 73 LEU A N 1
ATOM 534 C CA . LEU A 1 73 ? -0.202 0.144 -23.035 1.00 63.62 73 LEU A CA 1
ATOM 535 C C . LEU A 1 73 ? -0.262 0.169 -21.499 1.00 63.62 73 LEU A C 1
ATOM 537 O O . LEU A 1 73 ? -1.174 -0.400 -20.909 1.00 63.62 73 LEU A O 1
ATOM 541 N N . PHE A 1 74 ? 0.704 0.829 -20.853 1.00 66.38 74 PHE A N 1
ATOM 542 C CA . PHE A 1 74 ? 0.756 1.018 -19.401 1.00 66.38 74 PHE A CA 1
ATOM 543 C C . PHE A 1 74 ? 0.306 2.414 -18.970 1.00 66.38 74 PHE A C 1
ATOM 545 O O . PHE A 1 74 ? 0.422 2.760 -17.789 1.00 66.38 74 PHE A O 1
ATOM 552 N N . LYS A 1 75 ? -0.196 3.238 -19.899 1.00 66.06 75 LYS A N 1
ATOM 553 C CA . LYS A 1 75 ? -0.930 4.440 -19.517 1.00 66.06 75 LYS A CA 1
ATOM 554 C C . LYS A 1 75 ? -2.185 3.957 -18.803 1.00 66.06 75 LYS A C 1
ATOM 556 O O . LYS A 1 75 ? -3.108 3.448 -19.424 1.00 66.06 75 LYS A O 1
ATOM 561 N N . SER A 1 76 ? -2.181 4.066 -17.479 1.00 64.75 76 SER A N 1
ATOM 562 C CA . SER A 1 76 ? -3.415 4.035 -16.716 1.00 64.75 76 SER A CA 1
ATOM 563 C C . SER A 1 76 ? -4.265 5.166 -17.270 1.00 64.75 76 SER A C 1
ATOM 565 O O . SER A 1 76 ? -3.886 6.331 -17.119 1.00 64.75 76 SER A O 1
ATOM 567 N N . ASP A 1 77 ? -5.349 4.830 -17.960 1.00 63.62 77 ASP A N 1
ATOM 568 C CA . ASP A 1 77 ? -6.369 5.818 -18.255 1.00 63.62 77 ASP A CA 1
ATOM 569 C C . ASP A 1 77 ? -6.722 6.496 -16.928 1.00 63.62 77 ASP A C 1
ATOM 571 O O . ASP A 1 77 ? -6.996 5.823 -15.930 1.00 63.62 77 ASP A O 1
ATOM 575 N N . ASP A 1 78 ? -6.754 7.830 -16.911 1.00 60.94 78 ASP A N 1
ATOM 576 C CA . ASP A 1 78 ? -7.264 8.628 -15.783 1.00 60.94 78 ASP A CA 1
ATOM 577 C C . ASP A 1 78 ? -8.783 8.402 -15.565 1.00 60.94 78 ASP A C 1
ATOM 579 O O . ASP A 1 78 ? -9.485 9.206 -14.944 1.00 60.94 78 ASP A O 1
ATOM 583 N N . THR A 1 79 ? -9.327 7.299 -16.091 1.00 65.88 79 THR A N 1
ATOM 584 C CA . THR A 1 79 ? -10.649 6.784 -15.782 1.00 65.88 79 THR A CA 1
ATOM 585 C C . THR A 1 79 ? -10.770 6.608 -14.280 1.00 65.88 79 THR A C 1
ATOM 587 O O . THR A 1 79 ? -10.090 5.795 -13.653 1.00 65.88 79 THR A O 1
ATOM 590 N N . LYS A 1 80 ? -11.669 7.406 -13.706 1.00 76.12 80 LYS A N 1
ATOM 591 C CA . LYS A 1 80 ? -12.070 7.315 -12.307 1.00 76.12 80 LYS A CA 1
ATOM 592 C C . LYS A 1 80 ? -12.458 5.871 -11.993 1.00 76.12 80 LYS A C 1
ATOM 594 O O . LYS A 1 80 ? -13.210 5.254 -12.749 1.00 76.12 80 LYS A O 1
ATOM 599 N N . PHE A 1 81 ? -11.958 5.353 -10.873 1.00 84.56 81 PHE A N 1
ATOM 600 C CA . PHE A 1 81 ? -12.367 4.047 -10.365 1.00 84.56 81 PHE A CA 1
ATOM 601 C C . PHE A 1 81 ? -13.902 3.968 -10.273 1.00 84.56 81 PHE A C 1
ATOM 603 O O . PHE A 1 81 ? -14.533 4.970 -9.924 1.00 84.56 81 PHE A O 1
ATOM 610 N N . PRO A 1 82 ? -14.516 2.807 -10.564 1.00 91.81 82 PRO A N 1
ATOM 611 C CA . PRO A 1 82 ? -15.957 2.640 -10.436 1.00 91.81 82 PRO A CA 1
ATOM 612 C C . PRO A 1 82 ? -16.463 3.046 -9.047 1.00 91.81 82 PRO A C 1
ATOM 614 O O . PRO A 1 82 ? -15.947 2.577 -8.032 1.00 91.81 82 PRO A O 1
ATOM 617 N N . GLU A 1 83 ? -17.504 3.879 -9.002 1.00 91.31 83 GLU A N 1
ATOM 618 C CA . GLU A 1 83 ? -18.022 4.460 -7.754 1.00 91.31 83 GLU A CA 1
ATOM 619 C C . GLU A 1 83 ? -18.424 3.388 -6.729 1.00 91.31 83 GLU A C 1
ATOM 621 O O . GLU A 1 83 ? -18.129 3.516 -5.544 1.00 91.31 83 GLU A O 1
ATOM 626 N N . TYR A 1 84 ? -19.015 2.279 -7.182 1.00 94.06 84 TYR A N 1
ATOM 627 C CA . TYR A 1 84 ? -19.406 1.183 -6.292 1.00 94.06 84 TYR A CA 1
ATOM 628 C C . TYR A 1 84 ? -18.203 0.526 -5.590 1.00 94.06 84 TYR A C 1
ATOM 630 O O . TYR A 1 84 ? -18.334 0.071 -4.457 1.00 94.06 84 TYR A O 1
ATOM 638 N N . LEU A 1 85 ? -17.021 0.482 -6.226 1.00 94.50 85 LEU A N 1
ATOM 639 C CA . LEU A 1 85 ? -15.801 -0.031 -5.591 1.00 94.50 85 LEU A CA 1
ATOM 640 C C . LEU A 1 85 ? -15.280 0.953 -4.549 1.00 94.50 85 LEU A C 1
ATOM 642 O O . LEU A 1 85 ? -14.868 0.532 -3.472 1.00 94.50 85 LEU A O 1
ATOM 646 N N . ILE A 1 86 ? -15.340 2.254 -4.844 1.00 94.44 86 ILE A N 1
ATOM 647 C CA . ILE A 1 86 ? -14.964 3.304 -3.891 1.00 94.44 86 ILE A CA 1
ATOM 648 C C . ILE A 1 86 ? -15.849 3.215 -2.642 1.00 94.44 86 ILE A C 1
ATOM 650 O O . ILE A 1 86 ? -15.334 3.245 -1.525 1.00 94.44 86 ILE A O 1
ATOM 654 N N . GLN A 1 87 ? -17.165 3.076 -2.821 1.00 96.12 87 GLN A N 1
ATOM 655 C CA . GLN A 1 87 ? -18.114 2.922 -1.715 1.00 96.12 87 GLN A CA 1
ATOM 656 C C . GLN A 1 87 ? -17.852 1.642 -0.923 1.00 96.12 87 GLN A C 1
ATOM 658 O O . GLN A 1 87 ? -17.711 1.704 0.295 1.00 96.12 87 GLN A O 1
ATOM 663 N N . LYS A 1 88 ? -17.660 0.508 -1.604 1.00 97.06 88 LYS A N 1
ATOM 664 C CA . LYS A 1 88 ? -17.370 -0.768 -0.942 1.00 97.06 88 LYS A CA 1
ATOM 665 C C . LYS A 1 88 ? -16.091 -0.724 -0.099 1.00 97.06 88 LYS A C 1
ATOM 667 O O . LYS A 1 88 ? -16.088 -1.212 1.024 1.00 97.06 88 LYS A O 1
ATOM 672 N N . ILE A 1 89 ? -15.021 -0.103 -0.605 1.00 96.69 89 ILE A N 1
ATOM 673 C CA . ILE A 1 89 ? -13.767 0.067 0.150 1.00 96.69 89 ILE A CA 1
ATOM 674 C C . ILE A 1 89 ? -13.990 0.951 1.385 1.00 96.69 89 ILE A C 1
ATOM 676 O O . ILE A 1 89 ? -13.441 0.669 2.449 1.00 96.69 89 ILE A O 1
ATOM 680 N N . LYS A 1 90 ? -14.797 2.016 1.272 1.00 96.69 90 LYS A N 1
ATOM 681 C CA . LYS A 1 90 ? -15.144 2.867 2.422 1.00 96.69 90 LYS A CA 1
ATOM 682 C C . LYS A 1 90 ? -15.906 2.083 3.488 1.00 96.69 90 LYS A C 1
ATOM 684 O O . LYS A 1 90 ? -15.499 2.113 4.644 1.00 96.69 90 LYS A O 1
ATOM 689 N N . GLU A 1 91 ? -16.941 1.344 3.098 1.00 97.56 91 GLU A N 1
ATOM 690 C CA . GLU A 1 91 ? -17.730 0.510 4.013 1.00 97.56 91 GLU A CA 1
ATOM 691 C C . GLU A 1 91 ? -16.867 -0.546 4.719 1.00 97.56 91 GLU A C 1
ATOM 693 O O . GLU A 1 91 ? -16.982 -0.743 5.929 1.00 97.56 91 GLU A O 1
ATOM 698 N N . GLU A 1 92 ? -15.966 -1.205 3.984 1.00 97.06 92 GLU A N 1
ATOM 699 C CA . GLU A 1 92 ? -15.057 -2.210 4.543 1.00 97.06 92 GLU A CA 1
ATOM 700 C C . GLU A 1 92 ? -14.059 -1.591 5.532 1.00 97.06 92 GLU A C 1
ATOM 702 O O . GLU A 1 92 ? -13.833 -2.143 6.611 1.00 97.06 92 GLU A O 1
ATOM 707 N N . ASN A 1 93 ? -13.535 -0.401 5.226 1.00 97.12 93 ASN A N 1
ATOM 708 C CA . ASN A 1 93 ? -12.665 0.343 6.135 1.00 97.12 93 ASN A CA 1
ATOM 709 C C . ASN A 1 93 ? -13.397 0.789 7.409 1.00 97.12 93 ASN A C 1
ATOM 711 O O . ASN A 1 93 ? -12.847 0.659 8.502 1.00 97.12 93 ASN A O 1
ATOM 715 N N . GLU A 1 94 ? -14.627 1.296 7.293 1.00 97.25 94 GLU A N 1
ATOM 716 C CA . GLU A 1 94 ? -15.449 1.684 8.448 1.00 97.25 94 GLU A CA 1
ATOM 717 C C . GLU A 1 94 ? -15.782 0.479 9.331 1.00 97.25 94 GLU A C 1
ATOM 719 O O . GLU A 1 94 ? -15.712 0.561 10.559 1.00 97.25 94 GLU A O 1
ATOM 724 N N . LYS A 1 95 ? -16.102 -0.664 8.716 1.00 97.12 95 LYS A N 1
ATOM 725 C CA . LYS A 1 95 ? -16.334 -1.917 9.436 1.00 97.12 95 LYS A CA 1
ATOM 726 C C . LYS A 1 95 ? -15.075 -2.373 10.177 1.00 97.12 95 LYS A C 1
ATOM 728 O O . LYS A 1 95 ? -15.156 -2.680 11.363 1.00 97.12 95 LYS A O 1
ATOM 733 N N . PHE A 1 96 ? -13.920 -2.358 9.511 1.00 96.50 96 PHE A N 1
ATOM 734 C CA . PHE A 1 96 ? -12.641 -2.704 10.131 1.00 96.50 96 PHE A CA 1
ATOM 735 C C . PHE A 1 96 ? -12.309 -1.789 11.319 1.00 96.50 96 PHE A C 1
ATOM 737 O O . PHE A 1 96 ? -11.841 -2.264 12.353 1.00 96.50 96 PHE A O 1
ATOM 744 N N . GLN A 1 97 ? -12.577 -0.483 11.205 1.00 95.44 97 GLN A N 1
ATOM 745 C CA . GLN A 1 97 ? -12.369 0.462 12.305 1.00 95.44 97 GLN A CA 1
ATOM 746 C C . GLN A 1 97 ? -13.271 0.155 13.504 1.00 95.44 97 GLN A C 1
ATOM 748 O O . GLN A 1 97 ? -12.761 0.079 14.619 1.00 95.44 97 GLN A O 1
ATOM 753 N N . LYS A 1 98 ? -14.564 -0.115 13.284 1.00 95.25 98 LYS A N 1
ATOM 754 C CA . LYS A 1 98 ? -15.496 -0.498 14.361 1.00 95.25 98 LYS A CA 1
ATOM 755 C C . LYS A 1 98 ? -15.071 -1.784 15.067 1.00 95.25 98 LYS A C 1
ATOM 757 O O . LYS A 1 98 ? -15.023 -1.823 16.292 1.00 95.25 98 LYS A O 1
ATOM 762 N N . GLU A 1 99 ? -14.702 -2.820 14.313 1.00 95.06 99 GLU A N 1
ATOM 763 C CA . GLU A 1 99 ? -14.232 -4.086 14.893 1.00 95.06 99 GLU A CA 1
ATOM 764 C C . GLU A 1 99 ? -12.942 -3.902 15.703 1.00 95.06 99 GLU A C 1
ATOM 766 O O . GLU A 1 99 ? -12.776 -4.504 16.768 1.00 95.06 99 GLU A O 1
ATOM 771 N N . LYS A 1 100 ? -12.034 -3.045 15.221 1.00 94.44 100 LYS A N 1
ATOM 772 C CA . LYS A 1 100 ? -10.810 -2.691 15.938 1.00 94.44 100 LYS A CA 1
ATOM 773 C C . LYS A 1 100 ? -11.115 -1.940 17.236 1.00 94.44 100 LYS A C 1
ATOM 775 O O . LYS A 1 100 ? -10.545 -2.285 18.265 1.00 94.44 100 LYS A O 1
ATOM 780 N N . GLU A 1 101 ? -12.024 -0.970 17.208 1.00 94.31 101 GLU A N 1
ATOM 781 C CA . GLU A 1 101 ? -12.455 -0.236 18.403 1.00 94.31 101 GLU A CA 1
ATOM 782 C C . GLU A 1 101 ? -13.101 -1.168 19.438 1.00 94.31 101 GLU A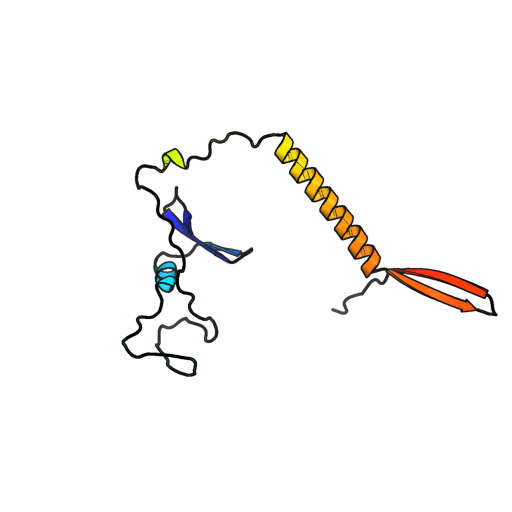 C 1
ATOM 784 O O . GLU A 1 101 ? -12.733 -1.137 20.611 1.00 94.31 101 GLU A O 1
ATOM 789 N N . GLU A 1 102 ? -14.000 -2.062 19.020 1.00 91.75 102 GLU A N 1
ATOM 790 C CA . GLU A 1 102 ? -14.603 -3.064 19.909 1.00 91.75 102 GLU A CA 1
ATOM 791 C C . GLU A 1 102 ? -13.566 -4.036 20.486 1.00 91.75 102 GLU A C 1
ATOM 793 O O . GLU A 1 102 ? -13.667 -4.472 21.638 1.00 91.75 102 GLU A O 1
ATOM 798 N N . TYR A 1 103 ? -12.568 -4.416 19.686 1.00 92.56 103 TYR A N 1
ATOM 799 C CA . TYR A 1 103 ? -11.457 -5.236 20.151 1.00 92.56 103 TYR A CA 1
ATOM 800 C C . TYR A 1 103 ? -10.612 -4.502 21.196 1.00 92.56 103 TYR A C 1
ATOM 802 O O . TYR A 1 103 ? -10.330 -5.075 22.250 1.00 92.56 103 TYR A O 1
ATOM 810 N N . ASP A 1 104 ? -10.259 -3.242 20.944 1.00 89.19 104 ASP A N 1
ATOM 811 C CA . ASP A 1 104 ? -9.474 -2.422 21.866 1.00 89.19 104 ASP A CA 1
ATOM 812 C C . ASP A 1 104 ? -10.244 -2.185 23.180 1.00 89.19 104 ASP A C 1
ATOM 814 O O . ASP A 1 104 ? -9.679 -2.365 24.258 1.00 89.19 104 ASP A O 1
ATOM 818 N N . ILE A 1 105 ? -11.560 -1.935 23.123 1.00 88.81 105 ILE A N 1
ATOM 819 C CA . ILE A 1 105 ? -12.421 -1.839 24.317 1.00 88.81 105 ILE A CA 1
ATOM 820 C C . ILE A 1 105 ? -12.405 -3.145 25.117 1.00 88.81 105 ILE A C 1
ATOM 822 O O . ILE A 1 105 ? -12.240 -3.113 26.337 1.00 88.81 105 ILE A O 1
ATOM 826 N N . ARG A 1 106 ? -12.562 -4.305 24.462 1.00 85.94 106 ARG A N 1
ATOM 827 C CA . ARG A 1 106 ? -12.526 -5.608 25.150 1.00 85.94 106 ARG A CA 1
ATOM 828 C C . ARG A 1 106 ? -11.170 -5.885 25.781 1.00 85.94 106 ARG A C 1
ATOM 830 O O . ARG A 1 106 ? -11.114 -6.394 26.896 1.00 85.94 106 ARG A O 1
ATOM 837 N N . ARG A 1 107 ? -10.091 -5.563 25.070 1.00 87.88 107 ARG A N 1
ATOM 838 C CA . ARG A 1 107 ? -8.720 -5.709 25.558 1.00 87.88 107 ARG A CA 1
ATOM 839 C C . ARG A 1 107 ? -8.478 -4.838 26.793 1.00 87.88 107 ARG A C 1
ATOM 841 O O . ARG A 1 107 ? -7.858 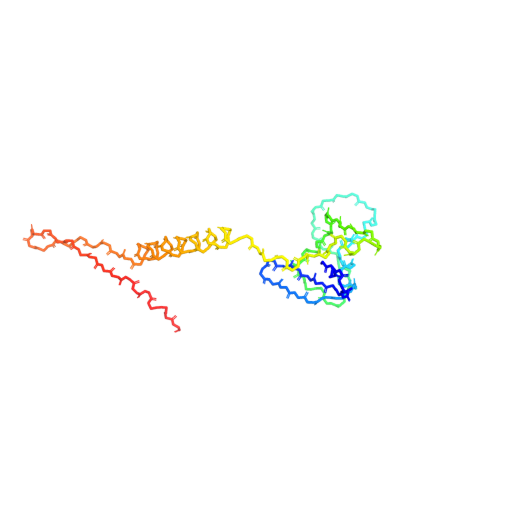-5.302 27.748 1.00 87.88 107 ARG A O 1
ATOM 848 N N . ASP A 1 108 ? -8.963 -3.603 26.763 1.00 87.56 108 ASP A N 1
ATOM 849 C CA . ASP A 1 108 ? -8.671 -2.598 27.781 1.00 87.56 108 ASP A CA 1
ATOM 850 C C . ASP A 1 108 ? -9.743 -2.532 28.884 1.00 87.56 108 ASP A C 1
ATOM 852 O O . ASP A 1 108 ? -9.676 -1.665 29.749 1.00 87.56 108 ASP A O 1
ATOM 856 N N . THR A 1 109 ? -10.714 -3.451 28.924 1.00 86.88 109 THR A N 1
ATOM 857 C CA . THR A 1 109 ? -11.720 -3.531 30.000 1.00 86.88 109 THR A CA 1
ATOM 858 C C . THR A 1 109 ? -11.494 -4.768 30.864 1.00 86.88 109 THR A C 1
ATOM 860 O O . THR A 1 109 ? -11.511 -5.893 30.373 1.00 86.88 109 THR A O 1
ATOM 863 N N . LEU A 1 110 ? -11.339 -4.583 32.179 1.00 83.81 110 LEU A N 1
ATOM 864 C CA . LEU A 1 110 ? -11.368 -5.682 33.146 1.00 83.81 110 LEU A CA 1
ATOM 865 C C . LEU A 1 110 ? -12.778 -5.878 33.692 1.00 83.81 110 LEU A C 1
ATOM 867 O O . LEU A 1 110 ? -13.445 -4.921 34.091 1.00 83.81 110 LEU A O 1
ATOM 871 N N . HIS A 1 111 ? -13.191 -7.141 33.776 1.00 84.12 111 HIS A N 1
ATOM 872 C CA . HIS A 1 111 ? -14.407 -7.543 34.467 1.00 84.12 111 HIS A CA 1
ATOM 873 C C . HIS A 1 111 ? -14.051 -7.997 35.888 1.00 84.12 111 HIS A C 1
ATOM 875 O O . HIS A 1 111 ? -13.410 -9.033 36.076 1.00 84.12 111 HIS A O 1
ATOM 881 N N . LEU A 1 112 ? -14.420 -7.194 36.887 1.00 84.31 112 LEU A N 1
ATOM 882 C CA . LEU A 1 112 ? -14.176 -7.477 38.298 1.00 84.31 112 LEU A CA 1
ATOM 883 C C . LEU A 1 112 ? -15.461 -7.972 38.953 1.00 84.31 112 LEU A C 1
ATOM 885 O O . LEU A 1 112 ? -16.488 -7.297 38.931 1.00 84.31 112 LEU A O 1
ATOM 889 N N . LYS A 1 113 ? -15.376 -9.135 39.590 1.00 85.62 113 LYS A N 1
ATOM 890 C CA . LYS A 1 113 ? -16.446 -9.697 40.410 1.00 85.62 113 LYS A CA 1
ATOM 891 C C . LYS A 1 113 ? -16.053 -9.547 41.873 1.00 85.62 113 LYS A C 1
ATOM 893 O O . LYS A 1 113 ? -15.093 -10.166 42.326 1.00 85.62 113 LYS A O 1
ATOM 898 N N . VAL A 1 114 ? -16.745 -8.668 42.589 1.00 82.38 114 VAL A N 1
ATOM 899 C CA . VAL A 1 114 ? -16.430 -8.300 43.972 1.00 82.38 114 VAL A CA 1
ATOM 900 C C . VAL A 1 114 ? -17.505 -8.863 44.894 1.00 82.38 114 VAL A C 1
ATOM 902 O O . VAL A 1 114 ? -18.695 -8.647 44.680 1.00 82.38 114 VAL A O 1
ATOM 905 N N . PHE A 1 115 ? -17.085 -9.557 45.948 1.00 84.19 115 PHE A N 1
ATOM 906 C CA . PHE A 1 115 ? -17.978 -10.067 46.986 1.00 84.19 115 PHE A CA 1
ATOM 907 C C . PHE A 1 115 ? -17.776 -9.258 48.267 1.00 84.19 115 PHE A C 1
ATOM 909 O O . PHE A 1 115 ? -16.675 -9.237 48.816 1.00 84.19 115 PHE A O 1
ATOM 916 N N . VAL A 1 116 ? -18.827 -8.595 48.754 1.00 81.62 116 VAL A N 1
ATOM 917 C CA . VAL A 1 116 ? -18.797 -7.853 50.026 1.00 81.62 116 VAL A CA 1
ATOM 918 C C . VAL A 1 116 ? -19.988 -8.279 50.871 1.00 81.62 116 VAL A C 1
ATOM 920 O O . VAL A 1 116 ? -21.128 -8.211 50.420 1.00 81.62 116 VAL A O 1
ATOM 923 N N . SER A 1 117 ? -19.727 -8.730 52.100 1.00 83.00 117 SER A N 1
ATOM 924 C CA . SER A 1 117 ? -20.760 -9.117 53.077 1.00 83.00 117 SER A CA 1
ATOM 925 C C . SER A 1 117 ? -21.797 -10.118 52.539 1.00 83.00 117 SER A C 1
ATOM 927 O O . SER A 1 117 ? -22.984 -10.007 52.833 1.00 83.00 117 SER A O 1
ATOM 929 N N . GLY A 1 118 ? -21.361 -11.081 51.719 1.00 75.94 118 GLY A N 1
ATOM 930 C CA . GLY A 1 118 ? -22.233 -12.104 51.126 1.00 75.94 118 GLY A CA 1
ATOM 931 C C . GLY A 1 118 ? -23.056 -11.642 49.916 1.00 75.94 118 GLY A C 1
ATOM 932 O O . GLY A 1 118 ? -23.832 -12.432 49.389 1.00 75.94 118 GLY A O 1
ATOM 933 N N . GLN A 1 119 ? -22.883 -10.400 49.452 1.00 67.56 119 GLN A N 1
ATOM 934 C CA . GLN A 1 119 ? -23.474 -9.908 48.208 1.00 67.56 119 GLN A CA 1
ATOM 935 C C . GLN A 1 119 ? -22.434 -9.873 47.088 1.00 67.56 119 GLN A C 1
ATOM 937 O O . GLN A 1 119 ? -21.324 -9.364 47.258 1.00 67.56 119 GLN A O 1
ATOM 942 N N . GLU A 1 120 ? -22.821 -10.402 45.934 1.00 78.75 120 GLU A N 1
ATOM 943 C CA . GLU A 1 120 ? -22.050 -10.377 44.697 1.00 78.75 120 GLU A CA 1
ATOM 944 C C . GLU A 1 120 ? -22.321 -9.078 43.926 1.00 78.75 120 GLU A C 1
ATOM 946 O O . GLU A 1 120 ? -23.476 -8.688 43.743 1.00 78.75 120 GLU A O 1
ATOM 951 N N . ARG A 1 121 ? -21.263 -8.394 43.479 1.00 77.19 121 ARG A N 1
ATOM 952 C CA . ARG A 1 121 ? -21.345 -7.224 42.594 1.00 77.19 121 ARG A CA 1
ATOM 953 C C . ARG A 1 121 ? -20.363 -7.369 41.438 1.00 77.19 121 ARG A C 1
ATOM 955 O O . ARG A 1 121 ? -19.177 -7.605 41.654 1.00 77.19 121 ARG A O 1
ATOM 962 N N . GLU A 1 122 ? -20.853 -7.184 40.220 1.00 79.62 122 GLU A N 1
ATOM 963 C CA . GLU A 1 122 ? -20.037 -7.152 39.004 1.00 79.62 122 GLU A CA 1
ATOM 964 C C . GLU A 1 122 ? -19.743 -5.696 38.615 1.00 79.62 122 GLU A C 1
ATOM 966 O O . GLU A 1 122 ? -20.632 -4.842 38.638 1.00 79.62 122 GLU A O 1
ATOM 971 N N . GLN A 1 123 ? -18.481 -5.391 38.305 1.00 77.81 123 GLN A N 1
ATOM 972 C CA . GLN A 1 123 ? -18.031 -4.054 37.930 1.00 77.81 123 GLN A CA 1
ATOM 973 C C . GLN A 1 123 ? -17.058 -4.124 36.746 1.00 77.81 123 GLN A C 1
ATOM 975 O O . GLN A 1 123 ? -16.082 -4.873 36.764 1.00 77.81 123 GLN A O 1
ATOM 980 N N . PHE A 1 124 ? -17.305 -3.305 35.723 1.00 77.31 124 PHE A N 1
ATOM 981 C CA . PHE A 1 124 ? -16.406 -3.132 34.581 1.00 77.31 124 PHE A CA 1
ATOM 982 C C . PHE A 1 124 ? -15.481 -1.945 34.841 1.00 77.31 124 PHE A C 1
ATOM 984 O O . PHE A 1 124 ? -15.947 -0.845 35.141 1.00 77.31 124 PHE A O 1
ATOM 991 N N . VAL A 1 125 ? -14.170 -2.160 34.744 1.00 80.56 125 VAL A N 1
ATOM 992 C CA . VAL A 1 125 ? -13.164 -1.119 34.979 1.00 80.56 125 VAL A CA 1
ATOM 993 C C . VAL A 1 125 ? -12.263 -1.007 33.755 1.00 80.56 125 VAL A C 1
ATOM 995 O O . VAL A 1 125 ? -11.602 -1.971 33.374 1.00 80.56 125 VAL A O 1
ATOM 998 N N . GLY A 1 126 ? -12.224 0.179 33.144 1.00 75.88 126 GLY A N 1
ATOM 999 C CA . GLY A 1 126 ? -11.324 0.470 32.029 1.00 75.88 126 GLY A CA 1
ATOM 1000 C C . GLY A 1 126 ? -9.869 0.561 32.496 1.00 75.88 126 GLY A C 1
ATOM 1001 O O . GLY A 1 126 ? -9.505 1.447 33.272 1.00 75.88 126 GLY A O 1
ATOM 1002 N N . VAL A 1 127 ? -9.018 -0.326 31.997 1.00 74.00 127 VAL A N 1
ATOM 1003 C CA . VAL A 1 127 ? -7.578 -0.360 32.251 1.00 74.00 127 VAL A CA 1
ATOM 1004 C C . VAL A 1 127 ? -6.875 0.614 31.327 1.00 74.00 127 VAL A C 1
ATOM 1006 O O . VAL A 1 127 ? -6.429 0.289 30.232 1.00 74.00 127 VAL A O 1
ATOM 1009 N N . HIS A 1 128 ? -6.709 1.835 31.812 1.00 64.62 128 HIS A N 1
ATOM 1010 C CA . HIS A 1 128 ? -5.830 2.787 31.155 1.00 64.62 128 HIS A CA 1
ATOM 1011 C C . HIS A 1 128 ? -4.402 2.466 31.586 1.00 64.62 128 HIS A C 1
ATOM 1013 O O . HIS A 1 128 ? -3.939 2.915 32.639 1.00 64.62 128 HIS A O 1
ATOM 1019 N N . ASN A 1 129 ? -3.693 1.670 30.785 1.00 56.78 129 ASN A N 1
ATOM 1020 C CA . ASN A 1 129 ? -2.260 1.473 30.968 1.00 56.78 129 ASN A CA 1
ATOM 1021 C C . ASN A 1 129 ? -1.550 2.811 30.716 1.00 56.78 129 ASN A C 1
ATOM 1023 O O . ASN A 1 129 ? -1.156 3.121 29.591 1.00 56.78 129 ASN A O 1
ATOM 1027 N N . LYS A 1 130 ? -1.366 3.622 31.768 1.00 51.12 130 LYS A N 1
ATOM 1028 C CA . LYS A 1 130 ? -0.392 4.716 31.752 1.00 51.12 130 LYS A CA 1
ATOM 1029 C C . LYS A 1 130 ? 0.972 4.075 31.524 1.00 51.12 130 LYS A C 1
ATOM 1031 O O . LYS A 1 130 ? 1.579 3.563 32.463 1.00 51.12 130 LYS A O 1
ATOM 1036 N N . LYS A 1 131 ? 1.444 4.073 30.275 1.00 49.03 131 LYS A N 1
ATOM 1037 C CA . LYS A 1 131 ? 2.846 3.785 29.974 1.00 49.03 131 LYS A CA 1
ATOM 1038 C C . LYS A 1 131 ? 3.673 4.739 30.836 1.00 49.03 131 LYS A C 1
ATOM 1040 O O . LYS A 1 131 ? 3.578 5.952 30.664 1.00 49.03 131 LYS A O 1
ATOM 1045 N N . ARG A 1 132 ? 4.410 4.200 31.812 1.00 48.91 132 ARG A N 1
ATOM 1046 C CA . ARG A 1 132 ? 5.471 4.951 32.485 1.00 48.91 132 ARG A CA 1
ATOM 1047 C C . ARG A 1 132 ? 6.503 5.270 31.406 1.00 48.91 132 ARG A C 1
ATOM 1049 O O . ARG A 1 132 ? 7.094 4.344 30.855 1.00 48.91 132 ARG A O 1
ATOM 1056 N N . VAL A 1 133 ? 6.582 6.549 31.048 1.00 43.44 133 VAL A N 1
ATOM 1057 C CA . VAL A 1 133 ? 7.683 7.136 30.275 1.00 43.44 133 VAL A CA 1
ATOM 1058 C C . VAL A 1 133 ? 8.905 7.201 31.177 1.00 43.44 133 VAL A C 1
ATOM 1060 O O . VAL A 1 133 ? 8.707 7.509 32.376 1.00 43.44 133 VAL A O 1
#

Organism: NCBI:txid180227

pLDDT: mean 75.77, std 19.59, range [31.08, 97.56]

Radius of gyration: 27.72 Å; chains: 1; bounding box: 59×36×80 Å

Secondary structure (DSSP, 8-state):
-B-TTT--EEEEETTEEEEE-HHHHHGGG-----S-------------TT--TT---PPP-------TT-GGGG-----PPPHHHHHHHHHHHHHHHHHHHHHHHHHHEEEEEEEETTEEEEEEEE-------

Sequence (133 aa):
MKDLKGGNWFKVDDANVTKVTEEDVQGSFGTPDHGKGASLASGGVTSAAGIKPGRRQGSAYMLIYHLKDSLDLFKSDDTKFPEYLIQKIKEENEKFQKEKEEYDIRRDTLHLKVFVSGQEREQFVGVHNKKRV

Foldseek 3Di:
DADLPPRWDWDDDPVDIDTDDVVVVVLQQDDPPPDDDDDDDDDDDDDDPDDDPPDDSHHDPDDDDDDNPCSVVVPPDPPDDPPVVVVVVVVVVVVVVVVVVVVVQVVQKDWDWDADPNDIDIDIDGRPPPPDD